Protein AF-A0A1R1X4J6-F1 (afdb_monomer_lite)

Secondary structure (DSSP, 8-state):
---S------EEEE--HHHHHHHHHTT-SEEESHHHHHHHHTT----SEEEE-TTTHHHHHHHHHHHTTTT----GGGT-B-S-HHHHHHHHHHHHHHHHHTTS------

pLDDT: mean 72.72, std 16.41, range [31.53, 88.88]

InterPro domains:
  IPR016095 Large ribosomal subunit protein uL1, 3-layer alpha/beta-sandwich domain [G3DSA:3.40.50.790] (6-94)
  IPR023674 Ribosomal protein uL1-like [SSF56808] (2-110)
  IPR028364 Ribosomal protein uL1/ribosomal biogenesis protein [PF00687] (2-110)
  IPR028364 Ribosomal protein uL1/ribosomal biogenesis protein [cd00403] (2-110)

Sequence (110 aa):
MPNAFMKSEFLVVFAEGKQAIEAKEAGADLVGSQELIERIKSGELKFDKCISTTEVLPQVAKIARLLGPKGLMPTVNKGNVTDDIKNAVLYAKKSFEFKADKQFVVHAVV

Foldseek 3Di:
DDDDDPPVAQEEEADDDPLQVLLVVLPHPYYYADVVLVCVVVVVDDHREYAYEPVRLVVLVVCCVVCVVVVHRQDVVVVSYHPPNSVSSVVVVVVVVVVVVPVDDDDDDD

Radius of gyration: 14.73 Å; chains: 1; bounding box: 42×30×29 Å

Structure (mmCIF, N/CA/C/O backbone):
data_AF-A0A1R1X4J6-F1
#
_entry.id   AF-A0A1R1X4J6-F1
#
loop_
_atom_site.group_PDB
_atom_site.id
_atom_site.type_symbol
_atom_site.label_atom_id
_atom_site.label_alt_id
_atom_site.label_comp_id
_atom_site.label_asym_id
_atom_site.label_entity_id
_atom_site.label_seq_id
_atom_site.pdbx_PDB_ins_code
_atom_site.Cartn_x
_atom_site.Cartn_y
_atom_site.Cartn_z
_atom_site.occupancy
_atom_site.B_iso_or_equiv
_atom_site.auth_seq_id
_atom_site.auth_comp_id
_atom_site.auth_asym_id
_atom_site.auth_atom_id
_atom_site.pdbx_PDB_model_num
ATOM 1 N N . MET A 1 1 ? 27.094 16.142 -11.445 1.00 40.19 1 MET A N 1
ATOM 2 C CA . MET A 1 1 ? 26.306 17.339 -11.831 1.00 40.19 1 MET A CA 1
ATOM 3 C C . MET A 1 1 ? 25.348 16.941 -12.950 1.00 40.19 1 MET A C 1
ATOM 5 O O . MET A 1 1 ? 25.673 16.006 -13.665 1.00 40.19 1 MET A O 1
ATOM 9 N N . PRO A 1 2 ? 24.158 17.547 -13.034 1.00 53.88 2 PRO A N 1
ATOM 10 C CA . PRO A 1 2 ? 22.886 16.972 -12.590 1.00 53.88 2 PRO A CA 1
ATOM 11 C C . PRO A 1 2 ? 21.926 16.707 -13.765 1.00 53.88 2 PRO A C 1
ATOM 13 O O . PRO A 1 2 ? 22.190 17.116 -14.887 1.00 53.88 2 PRO A O 1
ATOM 16 N N . ASN A 1 3 ? 20.783 16.087 -13.466 1.00 44.12 3 ASN A N 1
ATOM 17 C CA . ASN A 1 3 ? 19.625 15.881 -14.347 1.00 44.12 3 ASN A CA 1
ATOM 18 C C . ASN A 1 3 ? 19.760 14.787 -15.415 1.00 44.12 3 ASN A C 1
ATOM 20 O O . ASN A 1 3 ? 20.103 15.049 -16.563 1.00 44.12 3 ASN A O 1
ATOM 24 N N . ALA A 1 4 ? 19.307 13.578 -15.082 1.00 36.81 4 ALA A N 1
ATOM 25 C CA . ALA A 1 4 ? 18.791 12.655 -16.085 1.00 36.81 4 ALA A CA 1
ATOM 26 C C . ALA A 1 4 ? 17.568 11.921 -15.518 1.00 36.81 4 ALA A C 1
ATOM 28 O O . ALA A 1 4 ? 17.688 10.965 -14.764 1.00 36.81 4 ALA A O 1
ATOM 29 N N . PHE A 1 5 ? 16.397 12.435 -15.906 1.00 38.50 5 PHE A N 1
ATOM 30 C CA . PHE A 1 5 ? 15.050 11.900 -15.702 1.00 38.50 5 PHE A CA 1
ATOM 31 C C . PHE A 1 5 ? 14.516 11.855 -14.266 1.00 38.50 5 PHE A C 1
ATOM 33 O O . PHE A 1 5 ? 14.543 10.840 -13.579 1.00 38.50 5 PHE A O 1
ATOM 40 N N . MET A 1 6 ? 13.858 12.958 -13.890 1.00 41.03 6 MET A N 1
ATOM 41 C CA . MET A 1 6 ? 12.717 12.940 -12.974 1.00 41.03 6 MET A CA 1
ATOM 42 C C . MET A 1 6 ? 11.634 12.024 -13.565 1.00 41.03 6 MET A C 1
ATOM 44 O O . MET A 1 6 ? 10.691 12.477 -14.211 1.00 41.03 6 MET A O 1
ATOM 48 N N . LYS A 1 7 ? 11.768 10.710 -13.393 1.00 46.12 7 LYS A N 1
ATOM 49 C CA . LYS A 1 7 ? 10.603 9.840 -13.437 1.00 46.12 7 LYS A CA 1
ATOM 50 C C . LYS A 1 7 ? 9.847 10.194 -12.162 1.00 46.12 7 LYS A C 1
ATOM 52 O O . LYS A 1 7 ? 10.313 9.893 -11.072 1.00 46.12 7 LYS A O 1
ATOM 57 N N . SER A 1 8 ? 8.771 10.966 -12.282 1.00 52.00 8 SER A N 1
ATOM 58 C CA . SER A 1 8 ? 7.899 11.295 -11.155 1.00 52.00 8 SER A CA 1
ATOM 59 C C . SER A 1 8 ? 7.260 9.993 -10.671 1.00 52.00 8 SER A C 1
ATOM 61 O O . SER A 1 8 ? 6.221 9.565 -11.170 1.00 52.00 8 SER A O 1
ATOM 63 N N . GLU A 1 9 ? 7.966 9.283 -9.798 1.00 67.12 9 GLU A N 1
ATOM 64 C CA . GLU A 1 9 ? 7.568 7.991 -9.258 1.00 67.12 9 GLU A CA 1
ATOM 65 C C . GLU A 1 9 ? 6.541 8.228 -8.156 1.00 67.12 9 GLU A C 1
ATOM 67 O O . GLU A 1 9 ? 6.875 8.438 -6.995 1.00 67.12 9 GLU A O 1
ATOM 72 N N . PHE A 1 10 ? 5.271 8.220 -8.559 1.00 78.94 10 PHE A N 1
ATOM 73 C CA . PHE A 1 10 ? 4.132 8.428 -7.672 1.00 78.94 10 PHE A CA 1
ATOM 74 C C . PHE A 1 10 ? 4.019 7.282 -6.662 1.00 78.94 10 PHE A C 1
ATOM 76 O O . PHE A 1 10 ? 3.742 6.132 -7.040 1.00 78.94 10 PHE A O 1
ATOM 83 N N . LEU A 1 11 ? 4.221 7.613 -5.383 1.00 84.31 11 LEU A N 1
ATOM 84 C CA . LEU A 1 11 ? 4.121 6.687 -4.258 1.00 84.31 11 LEU A CA 1
ATOM 85 C C . LEU A 1 11 ? 2.794 6.870 -3.520 1.00 84.31 11 LEU A C 1
ATOM 87 O O . LEU A 1 11 ? 2.551 7.899 -2.887 1.00 84.31 11 LEU A O 1
ATOM 91 N N . VAL A 1 12 ? 1.969 5.829 -3.548 1.00 88.25 12 VAL A N 1
ATOM 92 C CA . VAL A 1 12 ? 0.699 5.791 -2.818 1.00 88.25 12 VAL A CA 1
ATOM 93 C C . VAL A 1 12 ? 0.852 4.978 -1.539 1.00 88.25 12 VAL A C 1
ATOM 95 O O . VAL A 1 12 ? 1.366 3.863 -1.566 1.00 88.25 12 VAL A O 1
ATOM 98 N N . VAL A 1 13 ? 0.377 5.493 -0.413 1.00 88.56 13 VAL A N 1
ATOM 99 C CA . VAL A 1 13 ? 0.359 4.759 0.852 1.00 88.56 13 VAL A CA 1
ATOM 100 C C . VAL A 1 13 ? -1.077 4.512 1.284 1.00 88.56 13 VAL A C 1
ATOM 102 O O . VAL A 1 1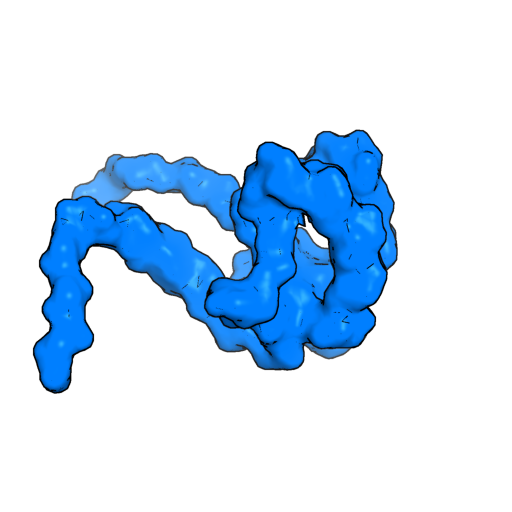3 ? -1.866 5.441 1.444 1.00 88.56 13 VAL A O 1
ATOM 105 N N . PHE A 1 14 ? -1.404 3.245 1.498 1.00 88.88 14 PHE A N 1
ATOM 106 C CA . PHE A 1 14 ? -2.654 2.831 2.103 1.00 88.88 14 PHE A CA 1
ATOM 107 C C . PHE A 1 14 ? -2.464 2.742 3.612 1.00 88.88 14 PHE A C 1
ATOM 109 O O . PHE A 1 14 ? -1.750 1.862 4.098 1.00 88.88 14 PHE A O 1
ATOM 116 N N . ALA A 1 15 ? -3.065 3.687 4.329 1.00 88.06 15 ALA A N 1
ATOM 117 C CA . ALA A 1 15 ? -2.938 3.828 5.772 1.00 88.06 15 ALA A CA 1
ATOM 118 C C . ALA A 1 15 ? -4.056 4.700 6.352 1.00 88.06 15 ALA A C 1
ATOM 120 O O . ALA A 1 15 ? -4.603 5.556 5.653 1.00 88.06 15 ALA A O 1
ATOM 121 N N . GLU A 1 16 ? -4.346 4.519 7.642 1.00 85.88 16 GLU A N 1
ATOM 122 C CA . GLU A 1 16 ? -5.375 5.264 8.380 1.00 85.88 16 GLU A CA 1
ATOM 123 C C . GLU A 1 16 ? -4.804 5.905 9.650 1.00 85.88 16 GLU A C 1
ATOM 125 O O . GLU A 1 16 ? -3.752 5.519 10.156 1.00 85.88 16 GLU A O 1
ATOM 130 N N . GLY A 1 17 ? -5.479 6.936 10.164 1.00 86.31 17 GLY A N 1
ATOM 131 C CA . GLY A 1 17 ? -5.117 7.574 11.431 1.00 86.31 17 GLY A CA 1
ATOM 132 C C . GLY A 1 17 ? -3.695 8.155 11.464 1.00 86.31 17 GLY A C 1
ATOM 133 O O . GLY A 1 17 ? -3.300 8.918 10.584 1.00 86.31 17 GLY A O 1
ATOM 134 N N . LYS A 1 18 ? -2.929 7.817 12.512 1.00 85.94 18 LYS A N 1
ATOM 135 C CA . LYS A 1 18 ? -1.568 8.344 12.761 1.00 85.94 18 LYS A CA 1
ATOM 136 C C . LYS A 1 18 ? -0.582 7.955 11.663 1.00 85.94 18 LYS A C 1
ATOM 138 O O . LYS A 1 18 ? 0.166 8.785 11.164 1.00 85.94 18 LYS A O 1
ATOM 143 N N . GLN A 1 19 ? -0.689 6.712 11.229 1.00 85.00 19 GLN A N 1
ATOM 144 C CA . GLN A 1 19 ? 0.085 6.107 10.162 1.00 85.00 19 GLN A CA 1
ATOM 145 C C . GLN A 1 19 ? -0.040 6.880 8.834 1.00 85.00 19 GLN A C 1
ATOM 147 O O . GLN A 1 19 ? 0.943 7.073 8.117 1.00 85.00 19 GLN A O 1
ATOM 152 N N . ALA A 1 20 ? -1.231 7.407 8.529 1.00 86.38 20 ALA A N 1
ATOM 153 C CA . ALA A 1 20 ? -1.436 8.239 7.347 1.00 86.38 20 ALA A CA 1
ATOM 154 C C . ALA A 1 20 ? -0.694 9.587 7.427 1.00 86.38 20 ALA A C 1
ATOM 156 O O . ALA A 1 20 ? -0.181 10.084 6.422 1.00 86.38 20 ALA A O 1
ATOM 157 N N . ILE A 1 21 ? -0.632 10.180 8.620 1.00 87.56 21 ILE A N 1
ATOM 158 C CA . ILE A 1 21 ? 0.075 11.444 8.865 1.00 87.56 21 ILE A CA 1
ATOM 159 C C . ILE A 1 21 ? 1.578 11.219 8.694 1.00 87.56 21 ILE A C 1
ATOM 161 O O . ILE A 1 21 ? 2.221 11.933 7.926 1.00 87.56 21 ILE A O 1
ATOM 165 N N . GLU A 1 22 ? 2.105 10.151 9.294 1.00 86.62 22 GLU A N 1
ATOM 166 C CA . GLU A 1 22 ? 3.516 9.780 9.179 1.00 86.62 22 GLU A CA 1
ATOM 167 C C . GLU A 1 22 ? 3.936 9.508 7.730 1.00 86.62 22 GLU A C 1
ATOM 169 O O . GLU A 1 22 ? 5.030 9.900 7.322 1.00 86.62 22 GLU A O 1
ATOM 174 N N . ALA A 1 23 ? 3.069 8.890 6.920 1.00 86.31 23 ALA A N 1
ATOM 175 C CA . ALA A 1 23 ? 3.340 8.688 5.497 1.00 86.31 23 ALA A CA 1
ATOM 176 C C . ALA A 1 23 ? 3.447 10.007 4.727 1.00 86.31 23 ALA A C 1
ATOM 178 O O . ALA A 1 23 ? 4.345 10.165 3.895 1.00 86.31 23 ALA A O 1
ATOM 179 N N . LYS A 1 24 ? 2.539 10.953 4.999 1.00 86.12 24 LYS A N 1
ATOM 180 C CA . LYS A 1 24 ? 2.576 12.283 4.377 1.00 86.12 24 LYS A CA 1
ATOM 181 C C . LYS A 1 24 ? 3.851 13.025 4.767 1.00 86.12 24 LYS A C 1
ATOM 183 O O . LYS A 1 24 ? 4.520 13.569 3.895 1.00 86.12 24 LYS A O 1
ATOM 188 N N . GLU A 1 25 ? 4.229 12.984 6.043 1.00 86.50 25 GLU A N 1
ATOM 189 C CA . GLU A 1 25 ? 5.467 13.603 6.535 1.00 86.50 25 GLU A CA 1
ATOM 190 C C . GLU A 1 25 ? 6.731 12.940 5.972 1.00 86.50 25 GLU A C 1
ATOM 192 O O . GLU A 1 25 ? 7.711 13.621 5.676 1.00 86.50 25 GLU A O 1
ATOM 197 N N . ALA A 1 26 ? 6.711 11.623 5.754 1.00 83.19 26 ALA A N 1
ATOM 198 C CA . ALA A 1 26 ? 7.800 10.896 5.100 1.00 83.19 26 ALA A CA 1
ATOM 199 C C . ALA A 1 26 ? 7.922 11.210 3.592 1.00 83.19 26 ALA A C 1
ATOM 201 O O . ALA A 1 26 ? 8.895 10.812 2.941 1.00 83.19 26 ALA A O 1
ATOM 202 N N . GLY A 1 27 ? 6.955 11.937 3.026 1.00 80.44 27 GLY A N 1
ATOM 203 C CA . GLY A 1 27 ? 6.959 12.387 1.641 1.00 80.44 27 GLY A CA 1
ATOM 204 C C . GLY A 1 27 ? 6.307 11.409 0.669 1.00 80.44 27 GLY A C 1
ATOM 205 O O . GLY A 1 27 ? 6.783 11.294 -0.463 1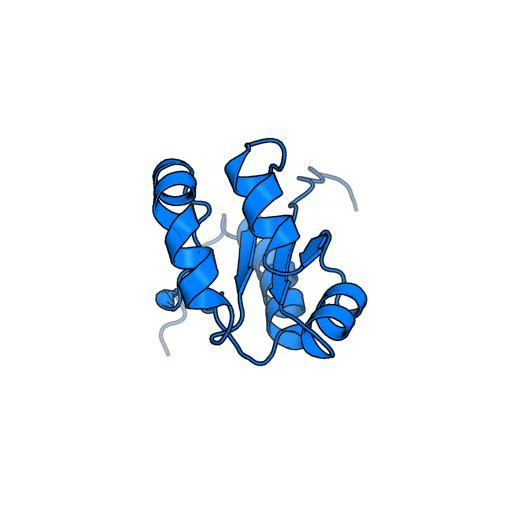.00 80.44 27 GLY A O 1
ATOM 206 N N . ALA A 1 28 ? 5.265 10.698 1.102 1.00 85.38 28 ALA A N 1
ATOM 207 C CA . ALA A 1 28 ? 4.342 10.024 0.195 1.00 85.38 28 ALA A CA 1
ATOM 208 C C . ALA A 1 28 ? 3.525 11.047 -0.615 1.00 85.38 28 ALA A C 1
ATOM 210 O O . ALA A 1 28 ? 3.055 12.039 -0.058 1.00 85.38 28 ALA A O 1
ATOM 211 N N . ASP A 1 29 ? 3.318 10.785 -1.908 1.00 86.62 29 ASP A N 1
ATOM 212 C CA . ASP A 1 29 ? 2.511 11.647 -2.785 1.00 86.62 29 ASP A CA 1
ATOM 213 C C . ASP A 1 29 ? 1.032 11.616 -2.405 1.00 86.62 29 ASP A C 1
ATOM 215 O O . ASP A 1 29 ? 0.349 12.641 -2.399 1.00 86.62 29 ASP A O 1
ATOM 219 N N . LEU A 1 30 ? 0.520 10.422 -2.105 1.00 87.19 30 LEU A N 1
ATOM 220 C CA . LEU A 1 30 ? -0.892 10.226 -1.811 1.00 87.19 30 LEU A CA 1
ATOM 221 C C . LEU A 1 30 ? -1.070 9.208 -0.700 1.00 87.19 30 LEU A C 1
ATOM 223 O O . LEU A 1 30 ? -0.448 8.149 -0.705 1.00 87.19 30 LEU A O 1
ATOM 227 N N . VAL A 1 31 ? -1.936 9.540 0.253 1.00 88.62 31 VAL A N 1
ATOM 228 C CA . VAL A 1 31 ? -2.169 8.726 1.443 1.00 88.62 31 VAL A CA 1
ATOM 229 C C . VAL A 1 31 ? -3.652 8.688 1.752 1.00 88.62 31 VAL A C 1
ATOM 231 O O . VAL A 1 31 ? -4.296 9.739 1.776 1.00 88.62 31 VAL A O 1
ATOM 234 N N . GLY A 1 32 ? -4.185 7.495 1.992 1.00 86.25 32 GLY A N 1
ATOM 235 C CA . GLY A 1 32 ? -5.592 7.304 2.325 1.00 86.25 32 GLY A CA 1
ATOM 236 C C . GLY A 1 32 ? -5.983 5.834 2.405 1.00 86.25 32 GLY A C 1
ATOM 237 O O . GLY A 1 32 ? -5.165 4.952 2.167 1.00 86.25 32 GLY A O 1
ATOM 238 N N . SER A 1 33 ? -7.246 5.574 2.727 1.00 82.75 33 SER A N 1
ATOM 239 C CA . SER A 1 33 ? -7.797 4.226 2.876 1.00 82.75 33 SER A CA 1
ATOM 240 C C . SER A 1 33 ? -8.879 3.945 1.841 1.00 82.75 33 SER A C 1
ATOM 242 O O . SER A 1 33 ? -8.577 3.891 0.648 1.00 82.75 33 SER A O 1
ATOM 244 N N . GLN A 1 34 ? -10.137 3.790 2.253 1.00 82.62 34 GLN A N 1
ATOM 245 C CA . GLN A 1 34 ? -11.229 3.370 1.373 1.00 82.62 34 GLN A CA 1
ATOM 246 C C . GLN A 1 34 ? -11.475 4.341 0.217 1.00 82.62 34 GLN A C 1
ATOM 248 O O . GLN A 1 34 ? -11.569 3.899 -0.924 1.00 82.62 34 GLN A O 1
ATOM 253 N N . GLU A 1 35 ? -11.5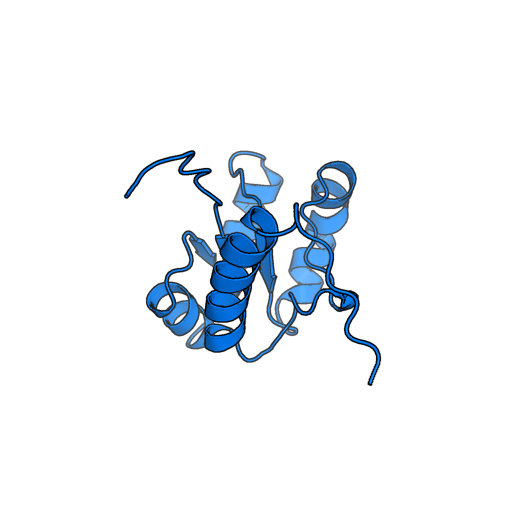03 5.650 0.470 1.00 84.12 35 GLU A N 1
ATOM 254 C CA . GLU A 1 35 ? -11.764 6.649 -0.580 1.00 84.12 35 GLU A CA 1
ATOM 255 C C . GLU A 1 35 ? -10.700 6.604 -1.693 1.00 84.12 35 GLU A C 1
ATOM 257 O O . GLU A 1 35 ? -10.995 6.676 -2.888 1.00 84.12 35 GLU A O 1
ATOM 262 N N . LEU A 1 36 ? -9.439 6.405 -1.305 1.00 84.75 36 LEU A N 1
ATOM 263 C CA . LEU A 1 36 ? -8.320 6.305 -2.235 1.00 84.75 36 LEU A CA 1
ATOM 264 C C . LEU A 1 36 ? -8.411 5.008 -3.056 1.00 84.75 36 LEU A C 1
ATOM 266 O O . LEU A 1 36 ? -8.198 5.018 -4.271 1.00 84.75 36 LEU A O 1
ATOM 270 N N . ILE A 1 37 ? -8.798 3.905 -2.411 1.00 83.25 37 ILE A N 1
ATOM 271 C CA . ILE A 1 37 ? -9.061 2.614 -3.061 1.00 83.25 37 ILE A CA 1
ATOM 272 C C . ILE A 1 37 ? -10.165 2.750 -4.116 1.00 83.25 37 ILE A C 1
ATOM 274 O O . ILE A 1 37 ? -10.021 2.199 -5.210 1.00 83.25 37 ILE A O 1
ATOM 278 N N . GLU A 1 38 ? -11.230 3.503 -3.839 1.00 85.88 38 GLU A N 1
ATOM 279 C CA . GLU A 1 38 ? -12.308 3.740 -4.805 1.00 85.88 38 GLU A CA 1
ATOM 280 C C . GLU A 1 38 ? -11.843 4.570 -6.009 1.00 85.88 38 GLU A C 1
ATOM 282 O O . GLU A 1 38 ? -12.112 4.187 -7.148 1.00 85.88 38 GLU A O 1
ATOM 287 N N . ARG A 1 39 ? -11.051 5.631 -5.803 1.00 85.06 39 ARG A N 1
ATOM 288 C CA . ARG A 1 39 ? -10.477 6.422 -6.915 1.00 85.06 39 ARG A CA 1
ATOM 289 C C . ARG A 1 39 ? -9.535 5.598 -7.796 1.00 85.06 39 ARG A C 1
ATOM 291 O O . ARG A 1 39 ? -9.546 5.728 -9.021 1.00 85.06 39 ARG A O 1
ATOM 298 N N . ILE A 1 40 ? -8.744 4.706 -7.195 1.00 83.56 40 ILE A N 1
ATOM 299 C CA . ILE A 1 40 ? -7.897 3.763 -7.943 1.00 83.56 40 ILE A CA 1
ATOM 300 C C . ILE A 1 40 ? -8.752 2.754 -8.710 1.00 83.56 40 ILE A C 1
ATOM 302 O O . ILE A 1 40 ? -8.441 2.429 -9.858 1.00 83.56 40 ILE A O 1
ATOM 306 N N . LYS A 1 41 ? -9.833 2.269 -8.097 1.00 81.12 41 LYS A N 1
ATOM 307 C CA . LYS A 1 41 ? -10.778 1.342 -8.725 1.00 81.12 41 LYS A CA 1
ATOM 308 C C . LYS A 1 41 ? -11.463 1.968 -9.944 1.00 81.12 41 LYS A C 1
ATOM 310 O O . LYS A 1 41 ? -11.618 1.278 -10.948 1.00 81.12 41 LYS A O 1
ATOM 315 N N . SER A 1 42 ? -11.789 3.260 -9.885 1.00 83.31 42 SER A N 1
ATOM 316 C CA . SER A 1 42 ? -12.294 4.041 -11.026 1.00 83.31 42 SER A CA 1
ATOM 317 C C . SER A 1 42 ? -11.239 4.291 -12.112 1.00 83.31 42 SER A C 1
ATOM 319 O O . SER A 1 42 ? -11.577 4.696 -13.219 1.00 83.31 42 SER A O 1
ATOM 321 N N . GLY A 1 43 ? -9.959 4.018 -11.836 1.00 77.25 43 GLY A N 1
ATOM 322 C CA . GLY A 1 43 ? -8.873 4.152 -12.807 1.00 77.25 43 GLY A CA 1
ATOM 323 C C . GLY A 1 43 ? -8.395 5.588 -13.031 1.00 77.25 43 GLY A C 1
ATOM 324 O O . GLY A 1 43 ? -7.587 5.818 -13.930 1.00 77.25 43 GLY A O 1
ATOM 325 N N . GLU A 1 44 ? -8.843 6.534 -12.207 1.00 74.88 44 GLU A N 1
ATOM 326 C CA . GLU A 1 44 ? -8.467 7.951 -12.293 1.00 74.88 44 GLU A CA 1
ATOM 327 C C . GLU A 1 44 ? -7.049 8.218 -11.772 1.00 74.88 44 GLU A C 1
ATOM 329 O O . GLU A 1 44 ? -6.452 9.256 -12.052 1.00 74.88 44 GLU A O 1
ATOM 334 N N . LEU A 1 45 ? -6.488 7.265 -11.025 1.00 77.12 45 LEU A N 1
ATOM 335 C CA . LEU A 1 45 ? -5.234 7.423 -10.305 1.00 77.12 45 LEU A CA 1
ATOM 336 C C . LEU A 1 45 ? -4.156 6.497 -10.885 1.00 77.12 45 LEU A C 1
ATOM 338 O O . LEU A 1 45 ? -4.343 5.282 -11.000 1.00 77.12 45 LEU A O 1
ATOM 342 N N . LYS A 1 46 ? -3.015 7.082 -11.260 1.00 74.31 46 LYS A N 1
ATOM 343 C CA . LYS A 1 46 ? -1.829 6.374 -11.757 1.00 74.31 46 LYS A CA 1
ATOM 344 C C . LYS A 1 46 ? -0.709 6.512 -10.735 1.00 74.31 46 LYS A C 1
ATOM 346 O O . LYS A 1 46 ? -0.399 7.618 -10.313 1.00 74.31 46 LYS A O 1
ATOM 351 N N . PHE A 1 47 ? -0.110 5.394 -10.360 1.00 81.88 47 PHE A N 1
ATOM 352 C CA . PHE A 1 47 ? 1.016 5.338 -9.436 1.00 81.88 47 PHE A CA 1
ATOM 353 C C . PHE A 1 47 ? 1.971 4.227 -9.857 1.00 81.88 47 PHE A C 1
ATOM 355 O O . PHE A 1 47 ? 1.578 3.360 -10.637 1.00 81.88 47 PHE A O 1
ATOM 362 N N . ASP A 1 48 ? 3.211 4.272 -9.370 1.00 76.94 48 ASP A N 1
ATOM 363 C CA . ASP A 1 48 ? 4.260 3.305 -9.738 1.00 76.94 48 ASP A CA 1
ATOM 364 C C . ASP A 1 48 ? 4.565 2.333 -8.590 1.00 76.94 48 ASP A C 1
ATOM 366 O O . ASP A 1 48 ? 4.690 1.123 -8.792 1.00 76.94 48 ASP A O 1
ATOM 370 N N . LYS A 1 49 ? 4.575 2.839 -7.350 1.00 78.06 49 LYS A N 1
ATOM 371 C CA . LYS A 1 49 ? 4.584 2.006 -6.144 1.00 78.06 49 LYS A CA 1
ATOM 372 C C . LYS A 1 49 ? 3.421 2.344 -5.242 1.00 78.06 49 LYS A C 1
ATOM 374 O O . LYS A 1 49 ? 3.007 3.494 -5.113 1.00 78.06 49 LYS A O 1
ATOM 379 N N . CYS A 1 50 ? 2.994 1.321 -4.519 1.00 84.75 50 CYS A N 1
ATOM 380 C CA . CYS A 1 50 ? 2.203 1.504 -3.327 1.00 84.75 50 CYS A CA 1
ATOM 381 C C . CYS A 1 50 ? 2.803 0.779 -2.123 1.00 84.75 50 CYS A C 1
ATOM 383 O O . CYS A 1 50 ? 3.475 -0.252 -2.261 1.00 84.75 50 CYS A O 1
ATOM 385 N N . ILE A 1 51 ? 2.538 1.330 -0.947 1.00 86.50 51 ILE A N 1
ATOM 386 C CA . ILE A 1 51 ? 2.816 0.738 0.361 1.00 86.50 51 ILE A CA 1
ATOM 387 C C . ILE A 1 51 ? 1.478 0.581 1.067 1.00 86.50 51 ILE A C 1
ATOM 389 O O . ILE A 1 51 ? 0.592 1.411 0.893 1.00 86.50 51 ILE A O 1
ATOM 393 N N . SER A 1 52 ? 1.313 -0.483 1.835 1.00 87.19 52 SER A N 1
ATOM 394 C CA . SER A 1 52 ? 0.089 -0.731 2.589 1.00 87.19 52 SER A CA 1
ATOM 395 C C . SER A 1 52 ? 0.430 -1.173 3.999 1.00 87.19 52 SER A C 1
ATOM 397 O O . SER A 1 52 ? 1.424 -1.866 4.201 1.00 87.19 52 SER A O 1
ATOM 399 N N . THR A 1 53 ? -0.421 -0.851 4.963 1.00 86.25 53 THR A N 1
ATOM 400 C CA . THR A 1 53 ? -0.372 -1.514 6.268 1.00 86.25 53 THR A CA 1
ATOM 401 C C . THR A 1 53 ? -1.087 -2.856 6.219 1.00 86.25 53 THR A C 1
ATOM 403 O O . THR A 1 53 ? -1.892 -3.126 5.318 1.00 86.25 53 THR A O 1
ATOM 406 N N . THR A 1 54 ? -0.778 -3.718 7.187 1.00 82.81 54 THR A N 1
ATOM 407 C CA . THR A 1 54 ? -1.408 -5.038 7.337 1.00 82.81 54 THR A CA 1
ATOM 408 C C . THR A 1 54 ? -2.919 -4.917 7.547 1.00 82.81 54 THR A C 1
ATOM 410 O O . THR A 1 54 ? -3.677 -5.752 7.060 1.00 82.81 54 THR A O 1
ATOM 413 N N . GLU A 1 55 ? -3.360 -3.845 8.210 1.00 84.12 55 GLU A N 1
ATOM 414 C CA . GLU A 1 55 ? -4.767 -3.573 8.510 1.00 84.12 55 GLU A CA 1
ATOM 415 C C . GLU A 1 55 ? -5.596 -3.265 7.255 1.00 84.12 55 GLU A C 1
ATOM 417 O O . GLU A 1 55 ? -6.690 -3.803 7.079 1.00 84.12 55 GLU A O 1
ATOM 422 N N . VAL A 1 56 ? -5.056 -2.463 6.330 1.00 81.81 56 VAL A N 1
ATOM 423 C CA . VAL A 1 56 ? -5.765 -2.084 5.093 1.00 81.81 56 VAL A CA 1
ATOM 424 C C . VAL A 1 56 ? -5.496 -3.043 3.925 1.00 81.81 56 VAL A C 1
ATOM 426 O O . VAL A 1 56 ? -6.174 -2.985 2.896 1.00 81.81 56 VAL A O 1
ATOM 429 N N . LEU A 1 57 ? -4.573 -3.998 4.091 1.00 82.56 57 LEU A N 1
ATOM 430 C CA . LEU A 1 57 ? -4.290 -5.066 3.127 1.00 82.56 57 LEU A CA 1
ATOM 431 C C . LEU A 1 57 ? -5.545 -5.802 2.604 1.00 82.56 57 LEU A C 1
ATOM 433 O O . LEU A 1 57 ? -5.661 -5.949 1.385 1.00 82.56 57 LEU A O 1
ATOM 437 N N . PRO A 1 58 ? -6.509 -6.251 3.438 1.00 83.75 58 PRO A N 1
ATOM 438 C CA . PRO A 1 58 ? -7.733 -6.894 2.949 1.00 83.75 58 PRO A CA 1
ATOM 439 C C . PRO A 1 58 ? -8.590 -5.983 2.060 1.00 83.75 58 PRO A C 1
ATOM 441 O O . PRO A 1 58 ? -9.310 -6.479 1.192 1.00 83.75 58 PRO A O 1
ATOM 444 N N . GLN A 1 59 ? -8.519 -4.660 2.229 1.00 83.44 59 GLN A N 1
ATOM 445 C CA . GLN A 1 59 ? -9.192 -3.719 1.331 1.00 83.44 59 GLN A CA 1
ATOM 446 C C . GLN A 1 59 ? -8.428 -3.589 0.009 1.00 83.44 59 GLN A C 1
ATOM 448 O O . GLN A 1 59 ? -9.033 -3.668 -1.063 1.00 83.44 59 GLN A O 1
ATOM 453 N N . VAL A 1 60 ? -7.098 -3.489 0.067 1.00 81.38 60 VAL A N 1
ATOM 454 C CA . VAL A 1 60 ? -6.233 -3.435 -1.122 1.00 81.38 60 VAL A CA 1
ATOM 455 C C . VAL A 1 60 ? -6.319 -4.729 -1.943 1.00 81.38 60 VAL A C 1
ATOM 457 O O . VAL A 1 60 ? -6.320 -4.688 -3.173 1.00 81.38 60 VAL A O 1
ATOM 460 N N . ALA A 1 61 ? -6.503 -5.883 -1.299 1.00 82.19 61 ALA A N 1
ATOM 461 C CA . ALA A 1 61 ? -6.731 -7.165 -1.967 1.00 82.19 61 ALA A CA 1
ATOM 462 C C . ALA A 1 61 ? -7.974 -7.156 -2.881 1.00 82.19 61 ALA A C 1
ATOM 464 O O . ALA A 1 61 ? -7.998 -7.854 -3.895 1.00 82.19 61 ALA A O 1
ATOM 465 N N . LYS A 1 62 ? -8.984 -6.320 -2.594 1.00 82.56 62 LYS A N 1
ATOM 466 C CA . LYS A 1 62 ? -10.173 -6.172 -3.454 1.00 82.56 62 LYS A CA 1
ATOM 467 C C . LYS A 1 62 ? -9.839 -5.502 -4.789 1.00 82.56 62 LYS A C 1
ATOM 469 O O . LYS A 1 62 ? -10.407 -5.870 -5.815 1.00 82.56 62 LYS A O 1
ATOM 474 N N . ILE A 1 63 ? -8.903 -4.551 -4.789 1.00 81.06 63 ILE A N 1
ATOM 475 C CA . ILE A 1 63 ? -8.411 -3.880 -6.004 1.00 81.06 63 ILE A CA 1
ATOM 476 C C . ILE A 1 63 ? -7.168 -4.556 -6.595 1.00 81.06 63 ILE A C 1
ATOM 478 O O . ILE A 1 63 ? -6.782 -4.251 -7.721 1.00 81.06 63 ILE A O 1
ATOM 482 N N . ALA A 1 64 ? -6.575 -5.534 -5.907 1.00 78.81 64 ALA A N 1
ATOM 483 C CA . ALA A 1 64 ? -5.429 -6.296 -6.398 1.00 78.81 64 ALA A CA 1
ATOM 484 C C . ALA A 1 64 ? -5.692 -6.972 -7.750 1.00 78.81 64 ALA A C 1
ATOM 486 O O . ALA A 1 64 ? -4.793 -7.065 -8.577 1.00 78.81 64 ALA A O 1
ATOM 487 N N . ARG A 1 65 ? -6.935 -7.383 -8.022 1.00 79.75 65 ARG A N 1
ATOM 488 C CA . ARG A 1 65 ? -7.325 -7.969 -9.314 1.00 79.75 65 ARG A CA 1
ATOM 489 C C . ARG A 1 65 ? -7.267 -6.962 -10.473 1.00 79.75 65 ARG A C 1
ATOM 491 O O . ARG A 1 65 ? -7.045 -7.365 -11.609 1.00 79.75 65 ARG A O 1
ATOM 498 N N . LEU A 1 66 ? -7.418 -5.667 -10.182 1.00 78.88 66 LEU A N 1
ATOM 499 C CA . LEU A 1 66 ? -7.241 -4.561 -11.135 1.00 78.88 66 LEU A CA 1
ATOM 500 C C . LEU A 1 66 ? -5.767 -4.143 -11.244 1.00 78.88 66 LEU A C 1
ATOM 502 O O . LEU A 1 66 ? -5.290 -3.807 -12.327 1.00 78.88 66 LEU A O 1
ATOM 506 N N . LEU A 1 67 ? -5.040 -4.176 -10.125 1.00 77.44 67 LEU A N 1
ATOM 507 C CA . LEU A 1 67 ? -3.628 -3.785 -10.044 1.00 77.44 67 LEU A CA 1
ATOM 508 C C . LEU A 1 67 ? -2.663 -4.865 -10.555 1.00 77.44 67 LEU A C 1
ATOM 510 O O . LEU A 1 67 ? -1.573 -4.536 -11.018 1.00 77.44 67 LEU A O 1
ATOM 514 N N . GLY A 1 68 ? -3.064 -6.135 -10.502 1.00 75.31 68 GLY A N 1
ATOM 515 C CA . GLY A 1 68 ? -2.300 -7.304 -10.935 1.00 75.31 68 GLY A CA 1
ATOM 516 C C . GLY A 1 68 ? -1.784 -7.215 -12.375 1.00 75.31 68 GLY A C 1
ATOM 517 O O . GLY A 1 68 ? -0.568 -7.247 -12.556 1.00 75.31 68 GLY A O 1
ATOM 518 N N . PRO A 1 69 ? -2.643 -7.022 -13.399 1.00 77.69 69 PRO A N 1
ATOM 519 C CA . PRO A 1 69 ? -2.184 -6.880 -14.785 1.00 77.69 69 PRO A CA 1
ATOM 520 C C . PRO A 1 69 ? -1.322 -5.629 -15.017 1.00 77.69 69 PRO A C 1
ATOM 522 O O . PRO A 1 69 ? -0.576 -5.576 -15.989 1.00 77.69 69 PRO A O 1
ATOM 525 N N . LYS A 1 70 ? -1.396 -4.631 -14.126 1.00 69.75 70 LYS A N 1
ATOM 526 C CA . LYS A 1 70 ? -0.556 -3.426 -14.172 1.00 69.75 70 LYS A CA 1
ATOM 527 C C . LYS A 1 70 ? 0.769 -3.576 -13.410 1.00 69.75 70 LYS A C 1
ATOM 529 O O . LYS A 1 70 ? 1.601 -2.682 -13.487 1.00 69.75 70 LYS A O 1
ATOM 534 N N . GLY A 1 71 ? 0.975 -4.666 -12.665 1.00 71.94 71 GLY A N 1
ATOM 535 C CA . GLY A 1 71 ? 2.170 -4.867 -11.837 1.00 71.94 71 GLY A CA 1
ATOM 536 C C . GLY A 1 71 ? 2.264 -3.937 -10.619 1.00 71.94 71 GLY A C 1
ATOM 537 O O . GLY A 1 71 ? 3.323 -3.845 -10.004 1.00 71.94 71 GLY A O 1
ATOM 538 N N . LEU A 1 72 ? 1.162 -3.273 -10.258 1.00 69.06 72 LEU A N 1
ATOM 539 C CA . LEU A 1 72 ? 1.101 -2.224 -9.231 1.00 69.06 72 LEU A CA 1
ATOM 540 C C . LEU A 1 72 ? 0.652 -2.745 -7.855 1.00 69.06 72 LEU A C 1
ATOM 542 O O . LEU A 1 72 ? 0.284 -1.969 -6.983 1.00 69.06 72 LEU A O 1
ATOM 546 N N . MET A 1 73 ? 0.616 -4.064 -7.658 1.00 73.69 73 MET A N 1
ATOM 547 C CA . MET A 1 73 ? 0.131 -4.672 -6.418 1.00 73.69 73 MET A CA 1
ATOM 548 C C . MET A 1 73 ? 1.197 -4.600 -5.304 1.00 73.69 73 MET A C 1
ATOM 550 O O . MET A 1 73 ? 2.329 -5.047 -5.528 1.00 73.69 73 MET A O 1
ATOM 554 N N . PRO A 1 74 ? 0.861 -4.130 -4.082 1.00 67.00 74 PRO A N 1
ATOM 555 C CA . PRO A 1 74 ? 1.793 -4.182 -2.962 1.00 67.00 74 PRO A CA 1
ATOM 556 C C . PRO A 1 74 ? 1.981 -5.642 -2.553 1.00 67.00 74 PRO A C 1
ATOM 558 O O . PRO A 1 74 ? 1.017 -6.366 -2.308 1.00 67.00 74 PRO A O 1
ATOM 561 N N . THR A 1 75 ? 3.230 -6.104 -2.528 1.00 62.62 75 THR A N 1
ATOM 562 C CA . THR A 1 75 ? 3.559 -7.500 -2.218 1.00 62.62 75 THR A CA 1
ATOM 563 C C . THR A 1 75 ? 4.289 -7.572 -0.884 1.00 62.62 75 THR A C 1
ATOM 565 O O . THR A 1 75 ? 5.308 -6.904 -0.712 1.00 62.62 75 THR A O 1
ATOM 568 N N . VAL A 1 76 ? 3.829 -8.442 0.021 1.00 60.50 76 VAL A N 1
ATOM 569 C CA . VAL A 1 76 ? 4.516 -8.729 1.298 1.00 60.50 76 VAL A CA 1
ATOM 570 C C . VAL A 1 76 ? 5.960 -9.181 1.046 1.00 60.50 76 VAL A C 1
ATOM 572 O O . VAL A 1 76 ? 6.884 -8.741 1.715 1.00 60.50 76 VAL A O 1
ATOM 575 N N . ASN A 1 77 ? 6.169 -9.967 -0.015 1.00 60.62 77 ASN A N 1
ATOM 576 C CA . ASN A 1 77 ? 7.479 -10.478 -0.427 1.00 60.62 77 ASN A CA 1
ATOM 577 C C . ASN A 1 77 ? 8.484 -9.367 -0.806 1.00 60.62 77 ASN A C 1
ATOM 579 O O . ASN A 1 77 ? 9.689 -9.559 -0.712 1.00 60.62 77 ASN A O 1
ATOM 583 N N . LYS A 1 78 ? 7.997 -8.188 -1.216 1.00 59.94 78 LYS A N 1
ATOM 584 C CA . LYS A 1 78 ? 8.835 -7.022 -1.540 1.00 59.94 78 LYS A CA 1
ATOM 585 C C . LYS A 1 78 ? 9.022 -6.061 -0.358 1.00 59.94 78 LYS A C 1
ATOM 587 O O . LYS A 1 78 ? 9.694 -5.049 -0.518 1.00 59.94 78 LYS A O 1
ATOM 592 N N . GLY A 1 79 ? 8.435 -6.353 0.807 1.00 65.75 79 GLY A N 1
ATOM 593 C CA . GLY A 1 79 ? 8.491 -5.472 1.979 1.00 65.75 79 GLY A CA 1
ATOM 594 C C . GLY A 1 79 ? 7.612 -4.221 1.865 1.00 65.75 79 GLY A C 1
ATOM 595 O O . GLY A 1 79 ? 7.740 -3.300 2.660 1.00 65.75 79 GLY A O 1
ATOM 596 N N . ASN A 1 80 ? 6.698 -4.175 0.890 1.00 73.69 80 ASN A N 1
ATOM 597 C CA . ASN A 1 80 ? 5.766 -3.057 0.684 1.00 73.69 80 ASN A CA 1
ATOM 598 C 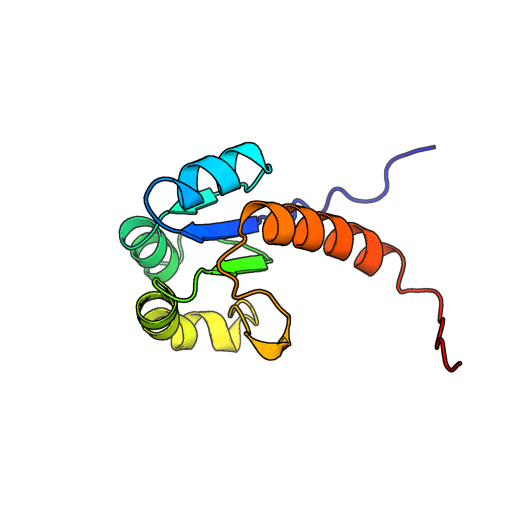C . ASN A 1 80 ? 4.537 -3.122 1.607 1.00 73.69 80 ASN A C 1
ATOM 600 O O . ASN A 1 80 ? 3.631 -2.298 1.480 1.00 73.69 80 ASN A O 1
ATOM 604 N N . VAL A 1 81 ? 4.485 -4.122 2.489 1.00 83.69 81 VAL A N 1
ATOM 605 C CA . VAL A 1 81 ? 3.454 -4.279 3.511 1.00 83.69 81 VAL A CA 1
ATOM 606 C C . VAL A 1 81 ? 4.134 -4.227 4.864 1.00 83.69 81 VAL A C 1
ATOM 608 O O . VAL A 1 81 ? 4.885 -5.141 5.198 1.00 83.69 81 VAL A O 1
ATOM 611 N N . THR A 1 82 ? 3.909 -3.156 5.614 1.00 82.00 82 THR A N 1
ATOM 612 C CA . THR A 1 82 ? 4.494 -2.989 6.945 1.00 82.00 82 THR A CA 1
ATOM 613 C C . THR A 1 82 ? 3.628 -2.084 7.803 1.00 82.00 82 THR A C 1
ATOM 615 O O . THR A 1 82 ? 2.865 -1.273 7.282 1.00 82.00 82 THR A O 1
ATOM 618 N N . ASP A 1 83 ? 3.780 -2.209 9.114 1.00 81.31 83 ASP A N 1
ATOM 619 C CA . ASP A 1 83 ? 3.196 -1.279 10.077 1.00 81.31 83 ASP A CA 1
ATOM 620 C C . ASP A 1 83 ? 4.045 0.000 10.226 1.00 81.31 83 ASP A C 1
ATOM 622 O O . ASP A 1 83 ? 3.524 1.083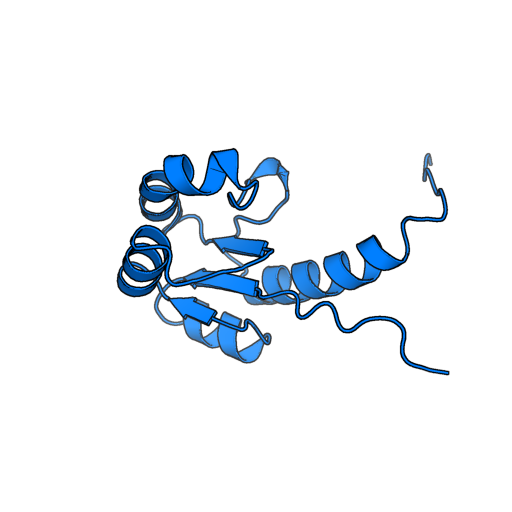 10.488 1.00 81.31 83 ASP A O 1
ATOM 626 N N . ASP A 1 84 ? 5.354 -0.096 9.958 1.00 84.25 84 ASP A N 1
ATOM 627 C CA . ASP A 1 84 ? 6.275 1.043 9.987 1.00 84.25 84 ASP A CA 1
ATOM 628 C C . ASP A 1 84 ? 6.290 1.789 8.643 1.00 84.25 84 ASP A C 1
ATOM 630 O O . ASP A 1 84 ? 7.152 1.608 7.775 1.00 84.25 84 ASP A O 1
ATOM 634 N N . ILE A 1 85 ? 5.275 2.624 8.447 1.00 85.69 85 ILE A N 1
ATOM 635 C CA . ILE A 1 85 ? 5.087 3.377 7.206 1.00 85.69 85 ILE A CA 1
ATOM 636 C C . ILE A 1 85 ? 6.227 4.345 6.945 1.00 85.69 85 ILE A C 1
ATOM 638 O O . ILE A 1 85 ? 6.645 4.502 5.798 1.00 85.69 85 ILE A O 1
ATOM 642 N N . LYS A 1 86 ? 6.716 5.016 7.988 1.00 83.81 86 LYS A N 1
ATOM 643 C CA . LYS A 1 86 ? 7.734 6.050 7.846 1.00 83.81 86 LYS A CA 1
ATOM 644 C C . LYS A 1 86 ? 8.990 5.455 7.217 1.00 83.81 86 LYS A C 1
ATOM 646 O O . LYS A 1 86 ? 9.428 5.930 6.163 1.00 83.81 86 LYS A O 1
ATOM 651 N N . ASN A 1 87 ? 9.515 4.368 7.790 1.00 82.94 87 ASN A N 1
ATOM 652 C CA . ASN A 1 87 ? 10.674 3.684 7.230 1.00 82.94 87 ASN A CA 1
ATOM 653 C C . ASN A 1 87 ? 10.353 3.034 5.884 1.00 82.94 87 ASN A C 1
ATOM 655 O O . ASN A 1 87 ? 11.208 3.068 5.003 1.00 82.94 87 ASN A O 1
ATOM 659 N N . ALA A 1 88 ? 9.146 2.504 5.661 1.00 82.69 88 ALA A N 1
ATOM 660 C CA . ALA A 1 88 ? 8.796 1.963 4.347 1.00 82.69 88 ALA A CA 1
ATOM 661 C C . ALA A 1 88 ? 8.746 3.020 3.242 1.00 82.69 88 ALA A C 1
ATOM 663 O O . ALA A 1 88 ? 9.199 2.740 2.134 1.00 82.69 88 ALA A O 1
ATOM 664 N N . VAL A 1 89 ? 8.250 4.228 3.512 1.00 84.50 89 VAL A N 1
ATOM 665 C CA . VAL A 1 89 ? 8.251 5.334 2.542 1.00 84.50 89 VAL A CA 1
ATOM 666 C C . VAL A 1 89 ? 9.683 5.780 2.252 1.00 84.50 89 VAL A C 1
ATOM 668 O O . VAL A 1 89 ? 10.068 5.880 1.085 1.00 84.50 89 VAL A O 1
ATOM 671 N N . LEU A 1 90 ? 10.500 5.955 3.295 1.00 82.31 90 LEU A N 1
ATOM 672 C CA . LEU A 1 90 ? 11.931 6.262 3.174 1.00 82.31 90 LEU A CA 1
ATOM 673 C C . LEU A 1 90 ? 12.676 5.193 2.364 1.00 82.31 90 LEU A C 1
ATOM 675 O O . LEU A 1 90 ? 13.431 5.512 1.446 1.00 82.31 90 LEU A O 1
ATOM 679 N N . TYR A 1 91 ? 12.435 3.917 2.662 1.00 78.31 91 TYR A N 1
ATOM 680 C CA . TYR A 1 91 ? 13.063 2.799 1.970 1.00 78.31 91 TYR A CA 1
ATOM 681 C C . TYR A 1 91 ? 12.547 2.658 0.540 1.00 78.31 91 TYR A C 1
ATOM 683 O O . TYR A 1 91 ? 13.320 2.344 -0.360 1.00 78.31 91 TYR A O 1
ATOM 691 N N . ALA A 1 92 ? 11.265 2.922 0.287 1.00 77.00 92 ALA A N 1
ATOM 692 C CA . ALA A 1 92 ? 10.707 2.901 -1.057 1.00 77.00 92 ALA A CA 1
ATOM 693 C C . ALA A 1 92 ? 11.320 3.998 -1.926 1.00 77.00 92 ALA A C 1
ATOM 695 O O . ALA A 1 92 ? 11.696 3.681 -3.058 1.00 77.00 92 ALA A O 1
ATOM 696 N N . LYS A 1 93 ? 11.479 5.215 -1.383 1.00 73.50 93 LYS A N 1
ATOM 697 C CA . LYS A 1 93 ? 12.215 6.322 -2.015 1.00 73.50 93 LYS A CA 1
ATOM 698 C C . LYS A 1 93 ? 13.668 5.957 -2.287 1.00 73.50 93 LYS A C 1
ATOM 700 O O . LYS A 1 93 ? 14.097 6.009 -3.433 1.00 73.50 93 LYS A O 1
ATOM 705 N N . LYS A 1 94 ? 14.380 5.443 -1.288 1.00 69.12 94 LYS A N 1
ATOM 706 C CA . LYS A 1 94 ? 15.766 4.996 -1.464 1.00 69.12 94 LYS A CA 1
ATOM 707 C C . LYS A 1 94 ? 15.873 3.865 -2.493 1.00 69.12 94 LYS A C 1
ATOM 709 O O . LYS A 1 94 ? 16.744 3.862 -3.345 1.00 69.12 94 LYS A O 1
ATOM 714 N N . SER A 1 95 ? 14.948 2.910 -2.488 1.00 65.06 95 SER A N 1
ATOM 715 C CA . SER A 1 95 ? 14.906 1.808 -3.455 1.00 65.06 95 SER A CA 1
ATOM 716 C C . SER A 1 95 ? 14.622 2.280 -4.887 1.00 65.06 95 SER A C 1
ATOM 718 O O . SER A 1 95 ? 15.032 1.608 -5.834 1.00 65.06 95 SER A O 1
ATOM 720 N N . PHE A 1 96 ? 13.931 3.408 -5.065 1.00 62.50 96 PHE A N 1
ATOM 721 C CA . PHE A 1 96 ? 13.805 4.056 -6.370 1.00 62.50 96 PHE A CA 1
ATOM 722 C C . PHE A 1 96 ? 15.152 4.611 -6.849 1.00 62.50 96 PHE A C 1
ATOM 724 O O . PHE A 1 96 ? 15.565 4.306 -7.967 1.00 62.50 96 PHE A O 1
ATOM 731 N N . GLU A 1 97 ? 15.908 5.264 -5.963 1.00 53.88 97 GLU A N 1
ATOM 732 C CA . GLU A 1 97 ? 17.280 5.706 -6.257 1.00 53.88 97 GLU A CA 1
ATOM 733 C C . GLU A 1 97 ? 18.209 4.517 -6.583 1.00 53.88 97 GLU A C 1
ATOM 735 O O . GLU A 1 97 ? 18.938 4.545 -7.571 1.00 53.88 97 GLU A O 1
ATOM 740 N N . PHE A 1 98 ? 18.120 3.408 -5.840 1.00 47.91 98 PHE A N 1
ATOM 741 C CA . PHE A 1 98 ? 18.925 2.199 -6.095 1.00 47.91 98 PHE A CA 1
ATOM 742 C C . PHE A 1 98 ? 18.514 1.422 -7.358 1.00 47.91 98 PHE A C 1
ATOM 744 O O . PHE A 1 98 ? 19.317 0.663 -7.901 1.00 47.91 98 PHE A O 1
ATOM 751 N N . LYS A 1 99 ? 17.271 1.559 -7.844 1.00 47.62 99 LYS A N 1
ATOM 752 C CA . LYS A 1 99 ? 16.863 0.973 -9.134 1.00 47.62 99 LYS A CA 1
ATOM 753 C C . LYS A 1 99 ? 17.479 1.720 -10.315 1.00 47.62 99 LYS A C 1
ATOM 755 O O . LYS A 1 99 ? 17.762 1.072 -11.319 1.00 47.62 99 LYS A O 1
ATOM 760 N N . ALA A 1 100 ? 17.701 3.028 -10.189 1.00 45.84 100 ALA A N 1
ATOM 761 C CA . ALA A 1 100 ? 18.414 3.810 -11.196 1.00 45.84 100 ALA A CA 1
ATOM 762 C C . ALA A 1 100 ? 19.902 3.414 -11.288 1.00 45.84 100 ALA A C 1
ATOM 764 O O . ALA A 1 100 ? 20.479 3.475 -12.369 1.00 45.84 100 ALA A O 1
ATOM 765 N N . ASP A 1 101 ? 20.488 2.921 -10.192 1.00 43.78 101 ASP A N 1
ATOM 766 C CA . ASP A 1 101 ? 21.896 2.494 -10.131 1.00 43.78 101 ASP A CA 1
ATOM 767 C C . ASP A 1 101 ? 22.123 1.025 -10.562 1.00 43.78 101 ASP A C 1
ATOM 769 O O . ASP A 1 101 ? 23.241 0.581 -10.821 1.00 43.78 101 ASP A O 1
ATOM 773 N N . LYS A 1 102 ? 21.047 0.241 -10.722 1.00 42.22 102 LYS A N 1
ATOM 774 C CA . LYS A 1 102 ? 21.102 -1.209 -10.998 1.00 42.22 102 LYS A CA 1
ATOM 775 C C . LYS A 1 102 ? 21.470 -1.588 -12.443 1.00 42.22 102 LYS A C 1
ATOM 777 O O . LYS A 1 102 ? 21.117 -2.676 -12.898 1.00 42.22 102 LYS A O 1
ATOM 782 N N . GLN A 1 103 ? 22.204 -0.726 -13.150 1.00 42.22 103 GLN A N 1
ATOM 783 C CA . GLN A 1 103 ? 22.996 -1.128 -14.319 1.00 42.22 103 GLN A CA 1
ATOM 784 C C . GLN A 1 103 ? 24.401 -1.630 -13.960 1.00 42.22 103 GLN A C 1
ATOM 786 O O . GLN A 1 103 ? 25.077 -2.143 -14.848 1.00 42.22 103 GLN A O 1
ATOM 791 N N . PHE A 1 104 ? 24.825 -1.585 -12.692 1.00 36.28 104 PHE A N 1
ATOM 792 C CA . PHE A 1 104 ? 26.079 -2.217 -12.280 1.00 36.28 104 PHE A CA 1
ATOM 793 C C . PHE A 1 104 ? 25.848 -3.320 -11.239 1.00 36.28 104 PHE A C 1
ATOM 795 O O . PHE A 1 104 ? 25.321 -3.122 -10.148 1.00 36.28 104 PHE A O 1
ATOM 802 N N . VAL A 1 105 ? 26.210 -4.530 -11.663 1.00 45.47 105 VAL A N 1
ATOM 803 C CA . VAL A 1 105 ? 26.286 -5.773 -10.895 1.00 45.47 105 VAL A CA 1
ATOM 804 C C . VAL A 1 105 ? 27.006 -5.546 -9.571 1.00 45.47 105 VAL A C 1
ATOM 806 O O . VAL A 1 105 ? 28.171 -5.177 -9.590 1.00 45.47 105 VAL A O 1
ATOM 809 N N . VAL A 1 106 ? 26.380 -5.915 -8.453 1.00 41.97 106 VAL A N 1
ATOM 810 C CA . VAL A 1 106 ? 27.108 -6.486 -7.311 1.00 41.97 106 VAL A CA 1
ATOM 811 C C . VAL A 1 106 ? 26.257 -7.566 -6.643 1.00 41.97 106 VAL A C 1
ATOM 813 O O . VAL A 1 106 ? 25.307 -7.302 -5.909 1.00 41.97 106 VAL A O 1
ATOM 816 N N . HIS A 1 107 ? 26.609 -8.819 -6.933 1.00 40.28 107 HIS A N 1
ATOM 817 C CA . HIS A 1 107 ? 26.450 -9.903 -5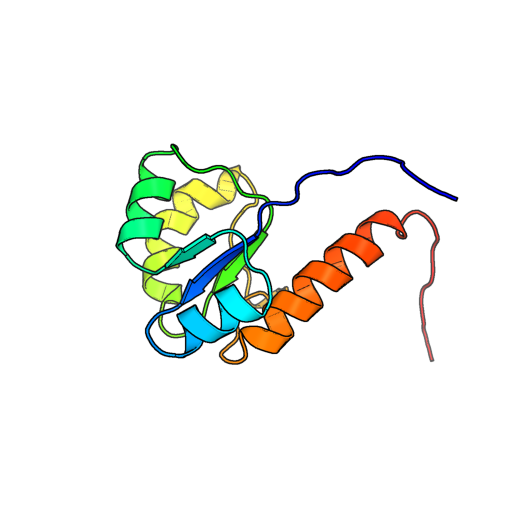.974 1.00 40.28 107 HIS A CA 1
ATOM 818 C C . HIS A 1 107 ? 27.311 -9.559 -4.757 1.00 40.28 107 HIS A C 1
ATOM 820 O O . HIS A 1 107 ? 28.519 -9.400 -4.902 1.00 40.28 107 HIS A O 1
ATOM 826 N N . ALA A 1 108 ? 26.711 -9.493 -3.575 1.00 31.53 108 ALA A N 1
ATOM 827 C CA . ALA A 1 108 ? 27.452 -9.665 -2.334 1.00 31.53 108 ALA A CA 1
ATOM 828 C C . ALA A 1 108 ? 27.122 -11.063 -1.803 1.00 31.53 108 ALA A C 1
ATOM 830 O O . ALA A 1 108 ? 26.090 -11.283 -1.170 1.00 31.53 108 ALA A O 1
ATOM 831 N N . VAL A 1 109 ? 27.973 -12.018 -2.177 1.00 34.50 109 VAL A N 1
ATOM 832 C CA . VAL A 1 109 ? 28.258 -13.204 -1.370 1.00 34.50 109 VAL A CA 1
ATOM 833 C C . VAL A 1 109 ? 29.376 -12.808 -0.405 1.00 34.50 109 VAL A C 1
ATOM 835 O O . VAL A 1 109 ? 30.351 -12.208 -0.855 1.00 34.50 109 VAL A O 1
ATOM 838 N N . VAL A 1 110 ? 29.193 -13.239 0.848 1.00 40.50 110 VAL A N 1
ATOM 839 C CA . VAL A 1 110 ? 30.062 -13.194 2.043 1.00 40.50 110 VAL A CA 1
ATOM 840 C C . VAL A 1 110 ? 30.144 -11.878 2.816 1.00 40.50 110 VAL A C 1
ATOM 842 O O . VAL A 1 110 ? 30.525 -10.838 2.241 1.00 40.50 110 VAL A O 1
#

Organism: NCBI:txid133412